Protein AF-A0A821N774-F1 (afdb_monomer_lite)

Structure (mmCIF, N/CA/C/O backbone):
data_AF-A0A821N774-F1
#
_entry.id   AF-A0A821N774-F1
#
loop_
_atom_site.group_PDB
_atom_site.id
_atom_site.type_symbol
_atom_site.label_atom_id
_atom_site.label_alt_id
_atom_site.label_comp_id
_atom_site.label_asym_id
_atom_site.label_entity_id
_atom_site.label_seq_id
_atom_site.pdbx_PDB_ins_code
_atom_site.Cartn_x
_atom_site.Cartn_y
_atom_site.Cartn_z
_atom_site.occupancy
_atom_site.B_iso_or_equiv
_atom_site.auth_seq_id
_atom_site.auth_comp_id
_atom_site.auth_asym_id
_atom_site.auth_atom_id
_atom_site.pdbx_PDB_model_num
ATOM 1 N N . TYR A 1 1 ? 22.024 35.920 -40.862 1.00 38.50 1 TYR A N 1
ATOM 2 C CA . TYR A 1 1 ? 21.690 35.194 -39.623 1.00 38.50 1 TYR A CA 1
ATOM 3 C C . TYR A 1 1 ? 20.466 34.328 -39.869 1.00 38.50 1 TYR A C 1
ATOM 5 O O . TYR A 1 1 ? 19.343 34.815 -39.813 1.00 38.50 1 TYR A O 1
ATOM 13 N N . GLN A 1 2 ? 20.692 33.068 -40.244 1.00 39.69 2 GLN A N 1
ATOM 14 C CA . GLN A 1 2 ? 19.649 32.044 -40.322 1.00 39.69 2 GLN A CA 1
ATOM 15 C C . GLN A 1 2 ? 19.185 31.754 -38.892 1.00 39.69 2 GLN A C 1
ATOM 17 O O . GLN A 1 2 ? 19.990 31.360 -38.053 1.00 39.69 2 GLN A O 1
ATOM 22 N N . LYS A 1 3 ? 17.903 31.989 -38.596 1.00 47.19 3 LYS A N 1
ATOM 23 C CA . LYS A 1 3 ? 17.274 31.426 -37.401 1.00 47.19 3 LYS A CA 1
ATOM 24 C C . LYS A 1 3 ? 17.146 29.926 -37.649 1.00 47.19 3 LYS A C 1
ATOM 26 O O . LYS A 1 3 ? 16.219 29.502 -38.333 1.00 47.19 3 LYS A O 1
ATOM 31 N N . GLU A 1 4 ? 18.082 29.141 -37.128 1.00 45.66 4 GLU A N 1
ATOM 32 C CA . GLU A 1 4 ? 17.834 27.723 -36.889 1.00 45.66 4 GLU A CA 1
ATOM 33 C C . GLU A 1 4 ? 16.628 27.642 -35.955 1.00 45.66 4 GLU A C 1
ATOM 35 O O . GLU A 1 4 ? 16.701 27.966 -34.769 1.00 45.66 4 GLU A O 1
ATOM 40 N N . SER A 1 5 ? 15.469 27.290 -36.512 1.00 44.66 5 SER A N 1
ATOM 41 C CA . SER A 1 5 ? 14.347 26.880 -35.688 1.00 44.66 5 SER A CA 1
ATOM 42 C C . SER A 1 5 ? 14.805 25.618 -34.968 1.00 44.66 5 SER A C 1
ATOM 44 O O . SER A 1 5 ? 14.941 24.567 -35.600 1.00 44.66 5 SER A O 1
ATOM 46 N N . LEU A 1 6 ? 15.060 25.723 -33.667 1.00 47.59 6 LEU A N 1
ATOM 47 C CA . LEU A 1 6 ? 15.111 24.573 -32.779 1.00 47.59 6 LEU A CA 1
ATOM 48 C C . LEU A 1 6 ? 13.762 23.863 -32.923 1.00 47.59 6 LEU A C 1
ATOM 50 O O . LEU A 1 6 ? 12.773 24.237 -32.293 1.00 47.59 6 LEU A O 1
ATOM 54 N N . LYS A 1 7 ? 13.703 22.883 -33.831 1.00 48.75 7 LYS A N 1
ATOM 55 C CA . LYS A 1 7 ? 12.637 21.894 -33.875 1.00 48.75 7 LYS A CA 1
ATOM 56 C C . LYS A 1 7 ? 12.756 21.156 -32.557 1.00 48.75 7 LYS A C 1
ATOM 58 O O . LYS A 1 7 ? 13.560 20.240 -32.438 1.00 48.75 7 LYS A O 1
ATOM 63 N N . ASN A 1 8 ? 12.006 21.611 -31.562 1.00 53.22 8 ASN A N 1
ATOM 64 C CA . ASN A 1 8 ? 11.731 20.813 -30.386 1.00 53.22 8 ASN A CA 1
ATOM 65 C C . ASN A 1 8 ? 11.074 19.545 -30.945 1.00 53.22 8 ASN A C 1
ATOM 67 O O . ASN A 1 8 ? 9.988 19.666 -31.522 1.00 53.22 8 ASN A O 1
ATOM 71 N N . PRO A 1 9 ? 11.734 18.373 -30.923 1.00 59.34 9 PRO A N 1
ATOM 72 C CA . PRO A 1 9 ? 11.065 17.168 -31.359 1.00 59.34 9 PRO A CA 1
ATOM 73 C C . PRO A 1 9 ? 9.898 17.023 -30.396 1.00 59.34 9 PRO A C 1
ATOM 75 O O . PRO A 1 9 ? 10.118 16.954 -29.187 1.00 59.34 9 PRO A O 1
ATOM 78 N N . GLN A 1 10 ? 8.668 17.081 -30.912 1.00 61.62 10 GLN A N 1
ATOM 79 C CA . GLN A 1 10 ? 7.490 16.744 -30.127 1.00 61.62 10 GLN A CA 1
ATOM 80 C C . GLN A 1 10 ? 7.788 15.374 -29.520 1.00 61.62 10 GLN A C 1
ATOM 82 O O . GLN A 1 10 ? 7.878 14.381 -30.241 1.00 61.62 10 GLN A O 1
ATOM 87 N N . LEU A 1 11 ? 8.080 15.347 -28.222 1.00 65.31 11 LEU A N 1
ATOM 88 C CA . LEU A 1 11 ? 8.479 14.128 -27.551 1.00 65.31 11 LEU A CA 1
ATOM 89 C C . LEU A 1 11 ? 7.233 13.250 -27.528 1.00 65.31 11 LEU A C 1
ATOM 91 O O . LEU A 1 11 ? 6.266 13.569 -26.835 1.00 65.31 11 LEU A O 1
ATOM 95 N N . ASN A 1 12 ? 7.217 12.203 -28.348 1.00 80.81 12 ASN A N 1
ATOM 96 C CA . ASN A 1 12 ? 6.104 11.275 -28.352 1.00 80.81 12 ASN A CA 1
ATOM 97 C C . ASN A 1 12 ? 6.104 10.529 -27.010 1.00 80.81 12 ASN A C 1
ATOM 99 O O . ASN A 1 12 ? 7.115 9.947 -26.608 1.00 80.81 12 ASN A O 1
ATOM 103 N N . ILE A 1 13 ? 4.977 10.584 -26.300 1.00 78.50 13 ILE A N 1
ATOM 104 C CA . ILE A 1 13 ? 4.802 9.933 -24.999 1.00 78.50 13 ILE A CA 1
ATOM 105 C C . ILE A 1 13 ? 5.032 8.422 -25.131 1.00 78.50 13 ILE A C 1
ATOM 107 O O . ILE A 1 13 ? 5.666 7.830 -24.258 1.00 78.50 13 ILE A O 1
ATOM 111 N N . ASP A 1 14 ? 4.616 7.819 -26.246 1.00 79.19 14 ASP A N 1
ATOM 112 C CA . ASP A 1 14 ? 4.773 6.384 -26.497 1.00 79.19 14 ASP A CA 1
ATOM 113 C C . ASP A 1 14 ? 6.253 5.974 -26.601 1.00 79.19 14 ASP A C 1
ATOM 115 O O . ASP A 1 14 ? 6.670 4.947 -26.053 1.00 79.19 14 ASP A O 1
ATOM 119 N N . ASP A 1 15 ? 7.078 6.821 -27.224 1.00 80.69 15 ASP A N 1
ATOM 120 C CA . ASP A 1 15 ? 8.525 6.606 -27.327 1.00 80.69 15 ASP A CA 1
ATOM 121 C C . ASP A 1 15 ? 9.203 6.735 -25.957 1.00 80.69 15 ASP A C 1
ATOM 123 O O . ASP A 1 15 ? 10.153 6.009 -25.648 1.00 80.69 15 ASP A O 1
ATOM 127 N N . LEU A 1 16 ? 8.718 7.652 -25.112 1.00 84.81 16 LEU A N 1
ATOM 128 C CA . LEU A 1 16 ? 9.237 7.838 -23.759 1.00 84.81 16 LEU A CA 1
ATOM 129 C C . LEU A 1 16 ? 8.874 6.653 -22.851 1.00 84.81 16 LEU A C 1
ATOM 131 O O . LEU A 1 16 ? 9.729 6.171 -22.108 1.00 84.81 16 LEU A O 1
ATOM 135 N N . ILE A 1 17 ? 7.637 6.157 -22.937 1.00 84.75 17 ILE A N 1
ATOM 136 C CA . ILE A 1 17 ? 7.182 4.977 -22.190 1.00 84.75 17 ILE A CA 1
ATOM 137 C C . ILE A 1 17 ? 7.998 3.749 -22.598 1.00 84.75 17 ILE A C 1
ATOM 139 O O . ILE A 1 17 ? 8.489 3.029 -21.729 1.00 84.75 17 ILE A O 1
ATOM 143 N N . SER A 1 18 ? 8.200 3.541 -23.900 1.00 82.62 18 SER A N 1
ATOM 144 C CA . SER A 1 18 ? 8.986 2.411 -24.410 1.00 82.62 18 SER A CA 1
ATOM 145 C C . SER A 1 18 ? 10.427 2.454 -23.892 1.00 82.62 18 SER A C 1
ATOM 147 O O . SER A 1 18 ? 10.917 1.472 -23.335 1.00 82.62 18 SER A O 1
ATOM 149 N N . LYS A 1 19 ? 11.072 3.629 -23.942 1.00 85.38 19 LYS A N 1
ATOM 150 C CA . LYS A 1 19 ? 12.416 3.827 -23.375 1.00 85.38 19 LYS A CA 1
ATOM 151 C C . LYS A 1 19 ? 12.466 3.587 -21.868 1.00 85.38 19 LYS A C 1
ATOM 153 O O . LYS A 1 19 ? 13.427 3.001 -21.378 1.00 85.38 19 LYS A O 1
ATOM 158 N N . LEU A 1 20 ? 11.452 4.021 -21.121 1.00 84.19 20 LEU A N 1
ATOM 159 C CA . LEU A 1 20 ? 11.382 3.791 -19.678 1.00 84.19 20 LEU A CA 1
ATOM 160 C C . LEU A 1 20 ? 11.282 2.295 -19.348 1.00 84.19 20 LEU A C 1
ATOM 162 O O . LEU A 1 20 ? 11.950 1.814 -18.432 1.00 84.19 20 LEU A O 1
ATOM 166 N N . VAL A 1 21 ? 10.477 1.552 -20.109 1.00 81.69 21 VAL A N 1
ATOM 167 C CA . VAL A 1 21 ? 10.359 0.096 -19.967 1.00 81.69 21 VAL A CA 1
ATOM 168 C C . VAL A 1 21 ? 11.701 -0.583 -20.240 1.00 81.69 21 VAL A C 1
ATOM 170 O O . VAL A 1 21 ? 12.107 -1.443 -19.459 1.00 81.69 21 VAL A O 1
ATOM 173 N N . ASP A 1 22 ? 12.421 -0.171 -21.282 1.00 84.38 22 ASP A N 1
ATOM 174 C CA . ASP A 1 22 ? 13.741 -0.723 -21.601 1.00 84.38 22 ASP A CA 1
ATOM 175 C C . ASP A 1 22 ? 14.781 -0.421 -20.515 1.00 84.38 22 ASP A C 1
ATOM 177 O O . ASP A 1 22 ? 15.572 -1.295 -20.155 1.00 84.38 22 ASP A O 1
ATOM 181 N N . ILE A 1 23 ? 14.740 0.775 -19.919 1.00 84.25 23 ILE A N 1
ATOM 182 C CA . ILE A 1 23 ? 15.581 1.117 -18.765 1.00 84.25 23 ILE A CA 1
ATOM 183 C C . ILE A 1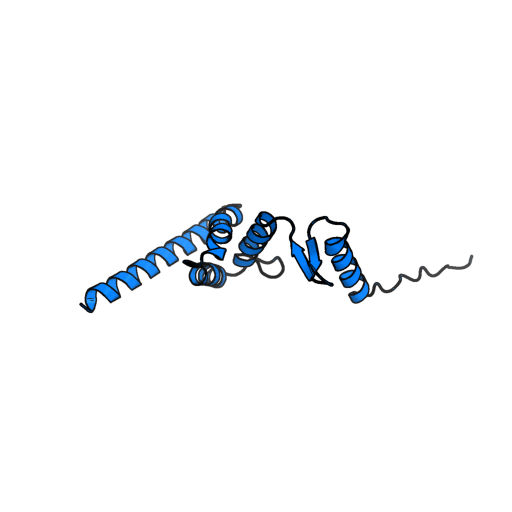 23 ? 15.311 0.147 -17.609 1.00 84.25 23 ILE A C 1
ATOM 185 O O . ILE A 1 23 ? 16.251 -0.416 -17.045 1.00 84.25 23 ILE A O 1
ATOM 189 N N . PHE A 1 24 ? 14.043 -0.101 -17.270 1.00 80.88 24 PHE A N 1
ATOM 190 C CA . PHE A 1 24 ? 13.696 -1.030 -16.191 1.00 80.88 24 PHE A CA 1
ATOM 191 C C . PHE A 1 24 ? 14.072 -2.483 -16.490 1.00 80.88 24 PHE A C 1
ATOM 193 O O . PHE A 1 24 ? 14.479 -3.197 -15.570 1.00 80.88 24 PHE A O 1
ATOM 200 N N . LYS A 1 25 ? 13.954 -2.909 -17.752 1.00 78.00 25 LYS A N 1
ATOM 201 C CA . LYS A 1 25 ? 14.277 -4.269 -18.199 1.00 78.00 25 LYS A CA 1
ATOM 202 C C . LYS A 1 25 ? 15.776 -4.546 -18.248 1.00 78.00 25 LYS A C 1
ATOM 204 O O . LYS A 1 25 ? 16.194 -5.611 -17.814 1.00 78.00 25 LYS A O 1
ATOM 209 N N . TYR A 1 26 ? 16.568 -3.613 -18.776 1.00 78.44 26 TYR A N 1
ATOM 210 C CA . TYR A 1 26 ? 17.942 -3.909 -19.200 1.00 78.44 26 TYR A CA 1
ATOM 211 C C . TYR A 1 26 ? 19.023 -3.100 -18.479 1.00 78.44 26 TYR A C 1
ATOM 213 O O . TYR A 1 26 ? 20.186 -3.489 -18.522 1.00 78.44 26 TYR A O 1
ATOM 221 N N . GLN A 1 27 ? 18.681 -1.981 -17.831 1.00 74.94 27 GLN A N 1
ATOM 222 C CA . GLN A 1 27 ? 19.686 -1.043 -17.306 1.00 74.94 27 GLN A CA 1
ATOM 223 C C . GLN A 1 27 ? 19.610 -0.855 -15.792 1.00 74.94 27 GLN A C 1
ATOM 225 O O . GLN A 1 27 ? 20.637 -0.750 -15.129 1.00 74.94 27 GLN A O 1
ATOM 230 N N . ALA A 1 28 ? 18.404 -0.833 -15.223 1.00 75.75 28 ALA A N 1
ATOM 231 C CA . ALA A 1 28 ? 18.205 -0.524 -13.810 1.00 75.75 28 ALA A CA 1
ATOM 232 C C . ALA A 1 28 ? 18.531 -1.695 -12.864 1.00 75.75 28 ALA A C 1
ATOM 234 O O . ALA A 1 28 ? 18.525 -1.506 -11.650 1.00 75.75 28 ALA A O 1
ATOM 235 N N . GLY A 1 29 ? 18.738 -2.912 -13.387 1.00 71.81 29 GLY A N 1
ATOM 236 C CA . GLY A 1 29 ? 18.893 -4.120 -12.563 1.00 71.81 29 GLY A CA 1
ATOM 237 C C . GLY A 1 29 ? 17.665 -4.421 -11.691 1.00 71.81 29 GLY A C 1
ATOM 238 O O . GLY A 1 29 ? 17.768 -5.115 -10.684 1.00 71.81 29 GLY A O 1
ATOM 239 N N . LEU A 1 30 ? 16.500 -3.863 -12.042 1.00 74.81 30 LEU A N 1
ATOM 240 C CA . LEU A 1 30 ? 15.258 -4.036 -11.288 1.00 74.81 30 LEU A CA 1
ATOM 241 C C . LEU A 1 30 ? 14.487 -5.270 -11.738 1.00 74.81 30 LEU A C 1
ATOM 243 O O . LEU A 1 30 ? 13.832 -5.905 -10.911 1.00 74.81 30 LEU A O 1
ATOM 247 N N . LEU A 1 31 ? 14.590 -5.623 -13.018 1.00 78.25 31 LEU A N 1
ATOM 248 C CA . LEU A 1 31 ? 13.947 -6.777 -13.626 1.00 78.25 31 LEU A CA 1
ATOM 249 C C . LEU A 1 31 ? 15.001 -7.741 -14.181 1.00 78.25 31 LEU A C 1
ATOM 251 O O . LEU A 1 31 ? 16.030 -7.309 -14.687 1.00 78.25 31 LEU A O 1
ATOM 255 N N . ASN A 1 32 ? 14.726 -9.040 -14.102 1.00 77.50 32 ASN A N 1
ATOM 256 C CA . ASN A 1 32 ? 15.475 -10.078 -14.799 1.00 77.50 32 ASN A CA 1
ATOM 257 C C . ASN A 1 32 ? 14.558 -10.782 -15.803 1.00 77.50 32 ASN A C 1
ATOM 259 O O . ASN A 1 32 ? 13.367 -10.978 -15.526 1.00 77.50 32 ASN A O 1
ATOM 263 N N . GLU A 1 33 ? 15.114 -11.169 -16.948 1.00 81.50 33 GLU A N 1
ATOM 264 C CA . GLU A 1 33 ? 14.394 -11.944 -17.955 1.00 81.50 33 GLU A CA 1
ATOM 265 C C . GLU A 1 33 ? 14.223 -13.395 -17.472 1.00 81.50 33 GLU A C 1
ATOM 267 O O . GLU A 1 33 ? 15.147 -14.020 -16.952 1.00 81.50 33 GLU A O 1
ATOM 272 N N . PHE A 1 34 ? 13.008 -13.924 -17.596 1.00 78.38 34 PHE A N 1
ATOM 273 C CA . PHE A 1 34 ? 12.604 -15.238 -17.101 1.00 78.38 34 PHE A CA 1
ATOM 274 C C . PHE A 1 34 ? 11.855 -15.998 -18.205 1.00 78.38 34 PHE A C 1
ATOM 276 O O . PHE A 1 34 ? 10.653 -16.252 -18.118 1.00 78.38 34 PHE A O 1
ATOM 283 N N . GLY A 1 35 ? 12.581 -16.332 -19.273 1.00 81.06 35 GLY A N 1
ATOM 284 C CA . GLY A 1 35 ? 12.020 -16.858 -20.520 1.00 81.06 35 GLY A CA 1
ATOM 285 C C . GLY A 1 35 ? 11.742 -15.751 -21.537 1.00 81.06 35 GLY A C 1
ATOM 286 O O . GLY A 1 35 ? 12.026 -14.586 -21.287 1.00 81.06 35 GLY A O 1
ATOM 287 N N . HIS A 1 36 ? 11.190 -16.111 -22.695 1.00 79.31 36 HIS A N 1
ATOM 288 C CA . HIS A 1 36 ? 11.099 -15.193 -23.832 1.00 79.31 36 HIS A CA 1
ATOM 289 C C . HIS A 1 36 ? 10.161 -14.009 -23.541 1.00 79.31 36 HIS A C 1
ATOM 291 O O . HIS A 1 36 ? 8.951 -14.197 -23.399 1.00 79.31 36 HIS A O 1
ATOM 297 N N . ASN A 1 37 ? 10.720 -12.795 -23.455 1.00 77.88 37 ASN A N 1
ATOM 298 C CA . ASN A 1 37 ? 9.981 -11.543 -23.238 1.00 77.88 37 ASN A CA 1
ATOM 299 C C . ASN A 1 37 ? 9.144 -11.508 -21.936 1.00 77.88 37 ASN A C 1
ATOM 301 O O . ASN A 1 37 ? 8.153 -10.780 -21.840 1.00 77.88 37 ASN A O 1
ATOM 305 N N . SER A 1 38 ? 9.534 -12.282 -20.917 1.00 77.81 38 SER A N 1
ATOM 306 C CA . SER A 1 38 ? 8.918 -12.249 -19.585 1.00 77.81 38 SER A CA 1
ATOM 307 C C . SER A 1 38 ? 9.913 -11.703 -18.572 1.00 77.81 38 SER A C 1
ATOM 309 O O . SER A 1 38 ? 11.030 -12.197 -18.477 1.00 77.81 38 SER A O 1
ATOM 311 N N . PHE A 1 39 ? 9.515 -10.695 -17.798 1.00 78.44 39 PHE A N 1
ATOM 312 C CA . PHE A 1 39 ? 10.397 -9.998 -16.863 1.00 78.44 39 PHE A CA 1
ATOM 313 C C . PHE A 1 39 ? 9.828 -10.065 -15.447 1.00 78.44 39 PHE A C 1
ATOM 315 O O . PHE A 1 39 ? 8.630 -9.870 -15.239 1.00 78.44 39 PHE A O 1
ATOM 322 N N . ARG A 1 40 ? 10.683 -10.337 -14.459 1.00 78.06 40 ARG A N 1
ATOM 323 C CA . ARG A 1 40 ? 10.312 -10.406 -13.035 1.00 78.06 40 ARG A CA 1
ATOM 324 C C . ARG A 1 40 ? 11.256 -9.549 -12.216 1.00 78.06 40 ARG A C 1
ATOM 326 O O . ARG A 1 40 ? 12.433 -9.474 -12.548 1.00 78.06 40 ARG A O 1
ATOM 333 N N . PHE A 1 41 ? 10.781 -8.942 -11.128 1.00 77.62 41 PHE A N 1
ATOM 334 C CA . PHE A 1 41 ? 11.701 -8.199 -10.269 1.00 77.62 41 PHE A CA 1
ATOM 335 C C . PHE A 1 41 ? 12.727 -9.127 -9.634 1.00 77.62 41 PHE A C 1
ATOM 337 O O . PHE A 1 41 ? 12.360 -10.175 -9.097 1.00 77.62 41 PHE A O 1
ATOM 344 N N . ILE A 1 42 ? 13.984 -8.691 -9.649 1.00 73.81 42 ILE A N 1
ATOM 345 C CA . ILE A 1 42 ? 15.123 -9.464 -9.140 1.00 73.81 42 ILE A CA 1
ATOM 346 C C . ILE A 1 42 ? 14.988 -9.695 -7.633 1.00 73.81 42 ILE A C 1
ATOM 348 O O . ILE A 1 42 ? 15.233 -10.791 -7.131 1.00 73.81 42 ILE A O 1
ATOM 352 N N . HIS A 1 43 ? 14.542 -8.669 -6.906 1.00 79.44 43 HIS A N 1
ATOM 353 C CA . HIS A 1 43 ? 14.457 -8.700 -5.453 1.00 79.44 43 HIS A CA 1
ATOM 354 C C . HIS A 1 43 ? 13.009 -8.803 -4.982 1.00 79.44 43 HIS A C 1
ATOM 356 O O . HIS A 1 43 ? 12.223 -7.864 -5.115 1.00 79.44 43 HIS A O 1
ATOM 362 N N . 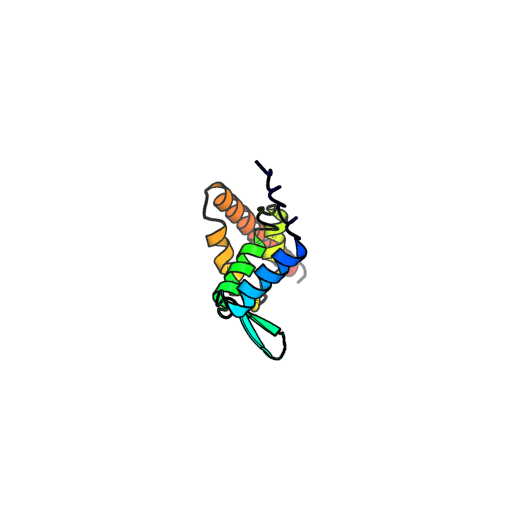ARG A 1 44 ? 12.675 -9.937 -4.357 1.00 79.50 44 ARG A N 1
ATOM 363 C CA . ARG A 1 44 ? 11.368 -10.178 -3.728 1.00 79.50 44 ARG A CA 1
ATOM 364 C C . ARG A 1 44 ? 10.980 -9.064 -2.749 1.00 79.50 44 ARG A C 1
ATOM 366 O O . ARG A 1 44 ? 9.851 -8.594 -2.789 1.00 79.50 44 ARG A O 1
ATOM 373 N N . THR A 1 45 ? 11.934 -8.563 -1.968 1.00 83.38 45 THR A N 1
ATOM 374 C CA . THR A 1 45 ? 11.720 -7.452 -1.026 1.00 83.38 45 THR A CA 1
ATOM 375 C C . THR A 1 45 ? 11.243 -6.174 -1.717 1.00 83.38 45 THR A C 1
ATOM 377 O O . THR A 1 45 ? 10.428 -5.440 -1.166 1.00 83.38 45 THR A O 1
ATOM 380 N N . PHE A 1 46 ? 11.699 -5.910 -2.946 1.00 84.31 46 PHE A N 1
ATOM 381 C CA . PHE A 1 46 ? 11.236 -4.755 -3.714 1.00 84.31 46 PHE A CA 1
ATOM 382 C C . PHE A 1 46 ? 9.784 -4.936 -4.174 1.00 84.31 46 PHE A C 1
ATOM 384 O O . PHE A 1 46 ? 8.989 -4.003 -4.076 1.00 84.31 46 PHE A O 1
ATOM 391 N N . GLN A 1 47 ? 9.407 -6.149 -4.594 1.00 86.88 47 GLN A N 1
ATOM 392 C CA . GLN A 1 47 ? 8.012 -6.479 -4.914 1.00 86.88 47 GLN A CA 1
ATOM 393 C C . GLN A 1 47 ? 7.108 -6.322 -3.688 1.00 86.88 47 GLN A C 1
ATOM 395 O O . GLN A 1 47 ? 6.044 -5.719 -3.781 1.00 86.88 47 GLN A O 1
ATOM 400 N N . GLU A 1 48 ? 7.547 -6.826 -2.533 1.00 91.06 48 GLU A N 1
ATOM 401 C CA . GLU A 1 48 ? 6.809 -6.746 -1.270 1.00 91.06 48 GLU A CA 1
ATOM 402 C C . GLU A 1 48 ? 6.637 -5.291 -0.812 1.00 91.06 48 GLU A C 1
ATOM 404 O O . GLU A 1 48 ? 5.542 -4.899 -0.406 1.00 91.06 48 GLU A O 1
ATOM 409 N N . TYR A 1 49 ? 7.672 -4.462 -0.973 1.00 90.69 49 TYR A N 1
ATOM 410 C CA . TYR A 1 49 ? 7.599 -3.025 -0.720 1.00 90.69 49 TYR A CA 1
ATOM 411 C C . TYR A 1 49 ? 6.603 -2.315 -1.646 1.00 90.69 49 TYR A C 1
ATOM 413 O O . TYR A 1 49 ? 5.773 -1.532 -1.179 1.00 90.69 49 TYR A O 1
ATOM 421 N N . LEU A 1 50 ? 6.652 -2.586 -2.955 1.00 90.88 50 LEU A N 1
ATOM 422 C CA . LEU A 1 50 ? 5.704 -2.007 -3.911 1.00 90.88 50 LEU A CA 1
ATOM 423 C C . LEU A 1 50 ? 4.271 -2.467 -3.629 1.00 90.88 50 LEU A C 1
ATOM 425 O O . LEU A 1 50 ? 3.348 -1.656 -3.693 1.00 90.88 50 LEU A O 1
ATOM 429 N N . ALA A 1 51 ? 4.084 -3.735 -3.262 1.00 93.44 51 ALA A N 1
ATOM 430 C CA . ALA A 1 51 ? 2.792 -4.275 -2.863 1.00 93.44 51 ALA A CA 1
ATOM 431 C C . ALA A 1 51 ? 2.253 -3.569 -1.609 1.00 93.44 51 ALA A C 1
ATOM 433 O O . ALA A 1 51 ? 1.089 -3.173 -1.594 1.00 93.44 51 ALA A O 1
ATOM 434 N N . ALA A 1 52 ? 3.101 -3.331 -0.602 1.00 94.44 52 ALA A N 1
ATOM 435 C CA . ALA A 1 52 ? 2.737 -2.574 0.595 1.00 94.44 52 ALA A CA 1
ATOM 436 C C . ALA A 1 52 ? 2.377 -1.116 0.263 1.00 94.44 52 ALA A C 1
ATOM 438 O O . ALA A 1 52 ? 1.347 -0.608 0.702 1.00 94.44 52 ALA A O 1
ATOM 439 N N . LYS A 1 53 ? 3.155 -0.442 -0.597 1.00 93.44 53 LYS A N 1
ATOM 440 C CA . LYS A 1 53 ? 2.793 0.899 -1.087 1.00 93.44 53 LYS A CA 1
ATOM 441 C C . LYS A 1 53 ? 1.465 0.902 -1.832 1.00 93.44 53 LYS A C 1
ATOM 443 O O . LYS A 1 53 ? 0.690 1.834 -1.659 1.00 93.44 53 LYS A O 1
ATOM 448 N N . ASN A 1 54 ? 1.183 -0.130 -2.622 1.00 94.38 54 ASN A N 1
ATOM 449 C CA . ASN A 1 54 ? -0.078 -0.263 -3.342 1.00 94.38 54 ASN A CA 1
ATOM 450 C C . ASN A 1 54 ? -1.266 -0.607 -2.431 1.00 94.38 54 ASN A C 1
ATOM 452 O O . ASN A 1 54 ? -2.389 -0.635 -2.916 1.00 94.38 54 ASN A O 1
ATOM 456 N N . ILE A 1 55 ? -1.087 -0.819 -1.127 1.00 94.69 55 ILE A N 1
ATOM 457 C CA . ILE A 1 55 ? -2.205 -0.827 -0.167 1.00 94.69 55 ILE A CA 1
ATOM 458 C C . ILE A 1 55 ? -2.634 0.614 0.148 1.00 94.69 55 ILE A C 1
ATOM 460 O O . ILE A 1 55 ? -3.828 0.914 0.178 1.00 94.69 55 ILE A O 1
ATOM 464 N N . ILE A 1 56 ? -1.661 1.520 0.267 1.00 93.62 56 ILE A N 1
ATOM 465 C CA . ILE A 1 56 ? -1.840 2.891 0.766 1.00 93.62 56 ILE A CA 1
ATOM 466 C C . ILE A 1 56 ? -2.077 3.897 -0.363 1.00 93.62 56 ILE A C 1
ATOM 468 O O . ILE A 1 56 ? -2.929 4.767 -0.239 1.00 93.62 56 ILE A O 1
ATOM 472 N N . TYR A 1 57 ? -1.363 3.766 -1.482 1.00 93.12 57 TYR A N 1
ATOM 473 C CA . TYR A 1 57 ? -1.319 4.773 -2.543 1.00 93.12 57 TYR A CA 1
ATOM 474 C C . TYR A 1 57 ? -1.881 4.269 -3.873 1.00 93.12 57 TYR A C 1
ATOM 476 O O . TYR A 1 57 ? -1.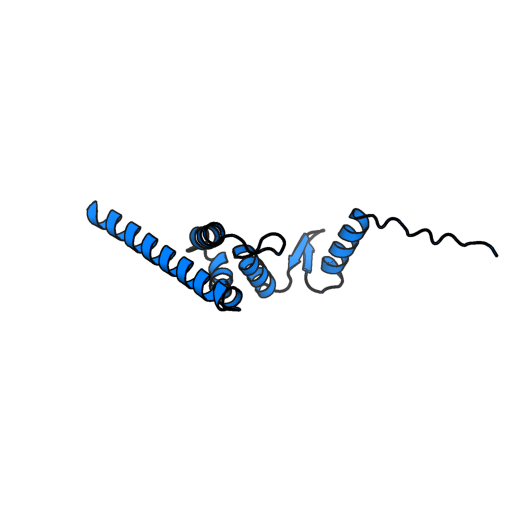636 3.130 -4.274 1.00 93.12 57 TYR A O 1
ATOM 484 N N . SER A 1 58 ? -2.550 5.156 -4.610 1.00 91.69 58 SER A N 1
ATOM 485 C CA . SER A 1 58 ? -2.934 4.981 -6.014 1.00 91.69 58 SER A CA 1
ATOM 486 C C . SER A 1 58 ? -2.425 6.163 -6.830 1.00 91.69 58 SER A C 1
ATOM 488 O O . SER A 1 58 ? -2.652 7.307 -6.457 1.00 91.69 58 SER A O 1
ATOM 490 N N . PHE A 1 59 ? -1.699 5.896 -7.920 1.00 86.38 59 PHE A N 1
ATOM 491 C CA . PHE A 1 59 ? -1.119 6.940 -8.782 1.00 86.38 59 PHE A CA 1
ATOM 492 C C . PHE A 1 59 ? -0.316 8.015 -8.020 1.00 86.38 59 PHE A C 1
ATOM 494 O O . PHE A 1 59 ? -0.298 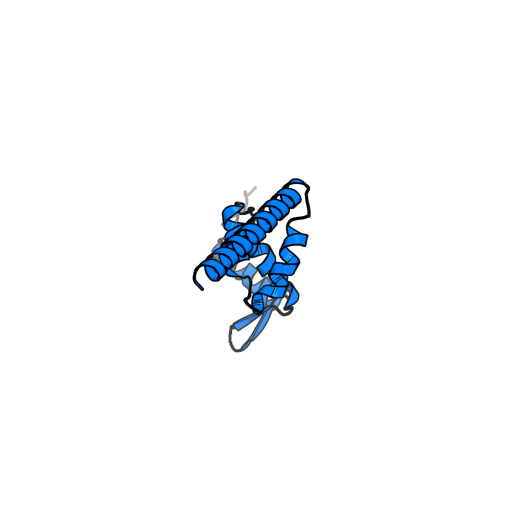9.181 -8.396 1.00 86.38 59 PHE A O 1
ATOM 501 N N . GLY A 1 60 ? 0.356 7.620 -6.933 1.00 84.88 60 GLY A N 1
ATOM 502 C CA . GLY A 1 60 ? 1.151 8.525 -6.095 1.00 84.88 60 GLY A CA 1
ATOM 503 C C . GLY A 1 60 ? 0.350 9.337 -5.072 1.00 84.88 60 GLY A C 1
ATOM 504 O O . GLY A 1 60 ? 0.962 10.039 -4.275 1.00 84.88 60 GLY A O 1
ATOM 505 N N . LEU A 1 61 ? -0.977 9.205 -5.051 1.00 88.25 61 LEU A N 1
ATOM 506 C CA . LEU A 1 61 ? -1.860 9.841 -4.078 1.00 88.25 61 LEU A CA 1
ATOM 507 C C . LEU A 1 61 ? -2.290 8.844 -3.008 1.00 88.25 61 LEU A C 1
ATOM 509 O O . LEU A 1 61 ? -2.486 7.659 -3.289 1.00 88.25 61 LEU A O 1
ATOM 513 N N . GLU A 1 62 ? -2.413 9.319 -1.774 1.00 90.56 62 GLU A N 1
ATOM 514 C CA . GLU A 1 62 ? -2.924 8.517 -0.667 1.00 90.56 62 GLU A CA 1
ATOM 515 C C . GLU A 1 62 ? -4.393 8.166 -0.909 1.00 90.56 62 GLU A C 1
ATOM 517 O O . GLU A 1 62 ? -5.187 8.991 -1.365 1.00 90.56 62 GLU A O 1
ATOM 522 N N . ARG A 1 63 ? -4.750 6.908 -0.656 1.00 91.75 63 ARG A N 1
ATOM 523 C CA . ARG A 1 63 ? -6.138 6.460 -0.724 1.00 91.75 63 ARG A CA 1
ATOM 524 C C . ARG A 1 63 ? -6.883 6.865 0.542 1.00 91.75 63 ARG A C 1
ATOM 526 O O . ARG A 1 63 ? -6.290 7.036 1.596 1.00 91.75 63 ARG A O 1
ATOM 533 N N . SER A 1 64 ? -8.207 6.937 0.460 1.00 93.31 64 SER A N 1
ATOM 534 C CA . SER A 1 64 ? -9.022 7.160 1.653 1.00 93.31 64 SER A CA 1
ATOM 535 C C . SER A 1 64 ? -8.897 6.006 2.652 1.00 93.31 64 SER A C 1
ATOM 537 O O . SER A 1 64 ? -8.695 4.850 2.264 1.00 93.31 64 SER A O 1
ATOM 539 N N . GLU A 1 65 ? -9.109 6.313 3.932 1.00 92.88 65 GLU A N 1
ATOM 540 C CA . GLU A 1 65 ? -9.103 5.344 5.033 1.00 92.88 65 GLU A CA 1
ATOM 541 C C . GLU A 1 65 ? -9.922 4.086 4.723 1.00 92.88 65 GLU A C 1
ATOM 543 O O . GLU A 1 65 ? -9.437 2.973 4.902 1.00 92.88 65 GLU A O 1
ATOM 548 N N . ASN A 1 66 ? -11.137 4.250 4.187 1.00 94.56 66 ASN A N 1
ATOM 549 C CA . ASN A 1 66 ? -12.016 3.129 3.846 1.00 94.56 66 ASN A CA 1
ATOM 550 C C . ASN A 1 66 ? -11.388 2.176 2.823 1.00 94.56 66 ASN A C 1
ATOM 552 O O . ASN A 1 66 ? -11.501 0.959 2.964 1.00 94.56 66 ASN A O 1
ATOM 556 N N . ILE A 1 67 ? -10.712 2.714 1.806 1.00 95.62 67 ILE A N 1
ATOM 557 C CA . ILE A 1 67 ? -10.078 1.880 0.782 1.00 95.62 67 ILE A CA 1
ATOM 558 C C . ILE A 1 67 ? -8.838 1.191 1.354 1.00 95.62 67 ILE A C 1
ATOM 560 O O . ILE A 1 67 ? -8.598 0.025 1.050 1.00 95.62 67 ILE A O 1
ATOM 564 N N . ILE A 1 68 ? -8.058 1.880 2.191 1.00 94.69 68 ILE A N 1
ATOM 565 C CA . ILE A 1 68 ? -6.894 1.279 2.857 1.00 94.69 68 ILE A CA 1
ATOM 566 C C . ILE A 1 68 ? -7.350 0.143 3.781 1.00 94.69 68 ILE A C 1
ATOM 568 O O . ILE A 1 68 ? -6.795 -0.953 3.714 1.00 94.69 68 ILE A O 1
ATOM 572 N N . TYR A 1 69 ? -8.396 0.372 4.577 1.00 95.44 69 TYR A N 1
ATOM 573 C CA . TYR A 1 69 ? -9.008 -0.638 5.434 1.00 95.44 69 TYR A CA 1
ATOM 574 C C . TYR A 1 69 ? -9.462 -1.864 4.628 1.00 95.44 69 TYR A C 1
ATOM 576 O O . TYR A 1 69 ? -9.028 -2.967 4.947 1.00 95.44 69 TYR A O 1
ATOM 584 N N . HIS A 1 70 ? -10.249 -1.699 3.555 1.00 95.69 70 HIS A N 1
ATOM 585 C CA . HIS A 1 70 ? -10.685 -2.834 2.726 1.00 95.69 70 HIS A CA 1
ATOM 586 C C . HIS A 1 70 ? -9.502 -3.556 2.081 1.00 95.69 70 HIS A C 1
ATOM 588 O O . HIS A 1 70 ? -9.426 -4.781 2.107 1.00 95.69 70 HIS A O 1
ATOM 594 N N . ASN A 1 71 ? -8.513 -2.806 1.588 1.00 95.25 71 ASN A N 1
ATOM 595 C CA . ASN A 1 71 ? -7.309 -3.402 1.032 1.00 95.25 71 ASN A CA 1
ATOM 596 C C . ASN A 1 71 ? -6.574 -4.280 2.042 1.00 95.25 71 ASN A C 1
ATOM 598 O O . ASN A 1 71 ? -6.088 -5.332 1.638 1.00 95.25 71 ASN A O 1
ATOM 602 N N . ILE A 1 72 ? -6.457 -3.847 3.300 1.00 95.00 72 ILE A N 1
ATOM 603 C CA . ILE A 1 72 ? -5.832 -4.630 4.370 1.00 95.00 72 ILE A CA 1
ATOM 604 C C . ILE A 1 72 ? -6.708 -5.834 4.709 1.00 95.00 72 ILE A C 1
ATOM 606 O O . ILE A 1 72 ? -6.223 -6.961 4.642 1.00 95.00 72 ILE A O 1
ATOM 610 N N . HIS A 1 73 ? -7.984 -5.594 5.013 1.00 95.06 73 HIS A N 1
ATOM 611 C CA . HIS A 1 73 ? -8.953 -6.603 5.425 1.00 95.06 73 HIS A CA 1
ATOM 612 C C . HIS A 1 73 ? -9.003 -7.787 4.450 1.00 95.06 73 HIS A C 1
ATOM 614 O O . HIS A 1 73 ? -8.783 -8.924 4.857 1.00 95.06 73 HIS A O 1
ATOM 620 N N . ASP A 1 74 ? -9.149 -7.523 3.149 1.00 94.94 74 ASP A N 1
ATOM 621 C CA . ASP A 1 74 ? -9.271 -8.561 2.112 1.00 94.94 74 ASP A CA 1
ATOM 622 C C . ASP A 1 74 ? -8.000 -9.409 1.930 1.00 94.94 74 ASP A C 1
ATOM 624 O O . ASP A 1 74 ? -8.012 -10.443 1.263 1.00 94.94 74 ASP A O 1
ATOM 628 N N . LYS A 1 75 ? -6.869 -8.950 2.473 1.00 95.00 75 LYS A N 1
ATOM 629 C CA . LYS A 1 75 ? -5.555 -9.588 2.330 1.00 95.00 75 LYS A CA 1
ATOM 630 C C . LYS A 1 75 ? -5.120 -10.322 3.594 1.00 95.00 75 LYS A C 1
ATOM 632 O O . LYS A 1 75 ? -4.186 -11.129 3.527 1.00 95.00 75 LYS A O 1
ATOM 637 N N . ILE A 1 76 ? -5.773 -10.068 4.731 1.00 93.31 76 ILE A N 1
ATOM 638 C CA . ILE A 1 76 ? -5.527 -10.796 5.979 1.00 93.31 76 ILE A CA 1
ATOM 639 C C . ILE A 1 76 ? -5.781 -12.292 5.744 1.00 93.31 76 ILE A C 1
ATOM 641 O O . ILE A 1 76 ? -6.663 -12.692 4.991 1.00 93.31 76 ILE A O 1
ATOM 645 N N . GLY A 1 77 ? -4.933 -13.140 6.330 1.00 90.56 77 GLY A N 1
ATOM 646 C CA . GLY A 1 77 ? -5.010 -14.597 6.172 1.00 90.56 77 GLY A CA 1
ATOM 647 C C . GLY A 1 77 ? -4.436 -15.145 4.859 1.00 90.56 77 GLY A C 1
ATOM 648 O O . GLY A 1 77 ? -4.195 -16.346 4.7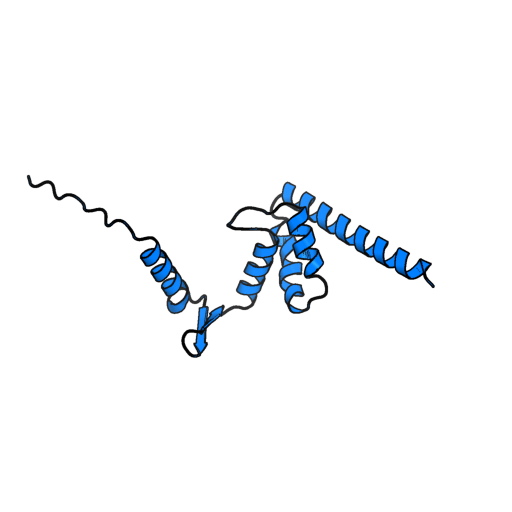65 1.00 90.56 77 GLY A O 1
ATOM 649 N N . THR A 1 78 ? -4.125 -14.301 3.869 1.00 94.69 78 THR A N 1
ATOM 650 C CA . THR A 1 78 ? -3.502 -14.762 2.620 1.00 94.69 78 THR A CA 1
ATOM 651 C C . THR A 1 78 ? -1.970 -14.813 2.758 1.00 94.69 78 THR A C 1
ATOM 653 O O . THR A 1 78 ? -1.345 -13.763 2.939 1.00 94.69 78 THR A O 1
ATOM 656 N N . PRO A 1 79 ? -1.306 -15.983 2.611 1.00 90.75 79 PRO A N 1
ATOM 657 C CA . PRO A 1 79 ? 0.125 -16.136 2.918 1.00 90.75 79 PRO A CA 1
ATOM 658 C C . PRO A 1 79 ? 1.056 -15.169 2.175 1.00 90.75 79 PRO A C 1
ATOM 660 O O . PRO A 1 79 ? 1.997 -14.632 2.760 1.00 90.75 79 PRO A O 1
ATOM 663 N N . ASN A 1 80 ? 0.768 -14.895 0.900 1.00 90.31 80 ASN A N 1
ATOM 664 C CA . ASN A 1 80 ? 1.582 -14.009 0.061 1.00 90.31 80 ASN A CA 1
ATOM 665 C C . ASN A 1 80 ? 1.531 -12.538 0.502 1.00 90.31 80 ASN A C 1
ATOM 667 O O . ASN A 1 80 ? 2.414 -11.762 0.144 1.00 90.31 80 ASN A O 1
ATOM 671 N N . TRP A 1 81 ? 0.528 -12.155 1.294 1.00 95.00 81 TRP A N 1
ATOM 672 C CA . TRP A 1 81 ? 0.341 -10.786 1.768 1.00 95.00 81 TRP A CA 1
ATOM 673 C C . TRP A 1 81 ? 0.918 -10.531 3.155 1.00 95.00 81 TRP A C 1
ATOM 675 O O . TRP A 1 81 ? 0.996 -9.374 3.561 1.00 95.00 81 TRP A O 1
ATOM 685 N N . ARG A 1 82 ? 1.401 -11.565 3.856 1.00 94.19 82 ARG A N 1
ATOM 686 C CA . ARG A 1 82 ? 1.958 -11.426 5.209 1.00 94.19 82 ARG A CA 1
ATOM 687 C C . ARG A 1 82 ? 3.041 -10.346 5.285 1.00 94.19 82 ARG A C 1
ATOM 689 O O . ARG A 1 82 ? 2.940 -9.448 6.111 1.00 94.19 82 ARG A O 1
ATOM 696 N N . VAL A 1 83 ? 4.055 -10.416 4.418 1.00 94.00 83 VAL A N 1
ATOM 697 C CA . VAL A 1 83 ? 5.171 -9.453 4.433 1.00 94.00 83 VAL A CA 1
ATOM 698 C C . VAL A 1 83 ? 4.711 -8.044 4.027 1.00 94.00 83 VAL A C 1
ATOM 700 O O . VAL A 1 83 ? 4.955 -7.121 4.805 1.00 94.00 83 VAL A O 1
ATOM 703 N N . PRO A 1 84 ? 3.986 -7.840 2.906 1.00 95.12 84 PRO A N 1
ATOM 704 C CA . PRO A 1 84 ? 3.452 -6.517 2.569 1.00 95.12 84 PRO A CA 1
ATOM 705 C C . PRO A 1 84 ? 2.585 -5.887 3.673 1.00 95.12 84 PRO A C 1
ATOM 707 O O . PRO A 1 84 ? 2.726 -4.700 3.975 1.00 95.12 84 PRO A O 1
ATOM 710 N N . LEU A 1 85 ? 1.716 -6.676 4.314 1.00 94.81 85 LEU A N 1
ATOM 711 C CA . LEU A 1 85 ? 0.873 -6.205 5.414 1.00 94.81 85 LEU A CA 1
ATOM 712 C C . LEU A 1 85 ? 1.715 -5.772 6.616 1.00 94.81 85 LEU A C 1
ATOM 714 O O . LEU A 1 85 ? 1.483 -4.694 7.150 1.00 94.81 85 LEU A O 1
ATOM 718 N N . SER A 1 86 ? 2.744 -6.537 6.995 1.00 92.12 86 SER A N 1
ATOM 719 C CA . SER A 1 86 ? 3.653 -6.155 8.086 1.00 92.12 86 SER A CA 1
ATOM 720 C C . SER A 1 86 ? 4.478 -4.896 7.793 1.00 92.12 86 SER A C 1
ATOM 722 O O . SER A 1 86 ? 4.887 -4.213 8.727 1.00 92.12 86 SER A O 1
ATOM 724 N N . MET A 1 87 ? 4.716 -4.557 6.522 1.00 92.31 87 MET A N 1
ATOM 725 C CA . MET A 1 87 ? 5.418 -3.323 6.138 1.00 92.31 87 MET A CA 1
ATOM 726 C C . MET A 1 87 ? 4.507 -2.089 6.130 1.00 92.31 87 MET A C 1
ATOM 728 O O . MET A 1 87 ? 4.987 -0.972 6.317 1.00 92.31 87 MET A O 1
ATOM 732 N N . THR A 1 88 ? 3.202 -2.280 5.922 1.00 91.12 88 THR A N 1
ATOM 733 C CA . THR A 1 88 ? 2.210 -1.198 5.787 1.00 91.12 88 THR A CA 1
ATOM 734 C C . THR A 1 88 ? 2.227 -0.209 6.970 1.00 91.12 88 THR A C 1
ATOM 736 O O . THR A 1 88 ? 2.281 0.994 6.704 1.00 91.12 88 THR A O 1
ATOM 739 N N . PRO A 1 89 ? 2.295 -0.645 8.249 1.00 87.38 89 PRO A N 1
ATOM 740 C CA . PRO A 1 89 ? 2.403 0.260 9.393 1.00 87.38 89 PRO A CA 1
ATOM 741 C C . PRO A 1 89 ? 3.623 1.176 9.319 1.00 87.38 89 PRO A C 1
ATOM 743 O O . PRO A 1 89 ? 3.491 2.363 9.565 1.00 87.38 89 PRO A O 1
ATOM 746 N N . GLY A 1 90 ? 4.794 0.656 8.931 1.00 87.06 90 GLY A N 1
ATOM 747 C CA . GLY A 1 90 ? 6.022 1.454 8.823 1.00 87.06 90 GLY A CA 1
ATOM 748 C C . GLY A 1 90 ? 6.015 2.446 7.655 1.00 87.06 90 GLY A C 1
ATOM 749 O O . GLY A 1 90 ? 6.788 3.403 7.640 1.00 87.06 90 GLY A O 1
ATOM 750 N N . ILE A 1 91 ? 5.153 2.230 6.657 1.00 88.00 91 ILE A N 1
ATOM 751 C CA . ILE A 1 91 ? 4.935 3.194 5.574 1.00 88.00 91 ILE A CA 1
ATOM 752 C C . ILE A 1 91 ? 3.961 4.284 6.028 1.00 88.00 91 ILE A C 1
ATOM 754 O O . ILE A 1 91 ? 4.212 5.450 5.731 1.00 88.00 91 ILE A O 1
ATOM 758 N N . LEU A 1 92 ? 2.901 3.912 6.755 1.00 83.56 92 LEU A N 1
ATOM 759 C CA . LEU A 1 92 ? 1.931 4.854 7.307 1.00 83.56 92 LEU A CA 1
ATOM 760 C C . LEU A 1 92 ? 2.545 5.688 8.437 1.00 83.56 92 LEU A C 1
ATOM 762 O O . LEU A 1 92 ? 2.461 6.896 8.390 1.00 83.56 92 LEU A O 1
ATOM 766 N N . SER A 1 93 ? 3.280 5.132 9.395 1.00 77.19 93 SER A N 1
ATOM 767 C CA . SER A 1 93 ? 3.752 5.853 10.595 1.00 77.19 93 SER A CA 1
ATOM 768 C C . SER A 1 93 ? 4.817 6.948 10.372 1.00 77.19 93 SER A C 1
ATOM 770 O O . SER A 1 93 ? 5.470 7.389 11.316 1.00 77.19 93 SER A O 1
ATOM 772 N N . LYS A 1 94 ? 5.010 7.415 9.134 1.00 78.62 94 LYS A N 1
ATOM 773 C CA . LYS A 1 94 ? 5.966 8.467 8.765 1.00 78.62 94 LYS A CA 1
ATOM 774 C C . LYS A 1 94 ? 5.549 9.875 9.193 1.00 78.62 94 LYS A C 1
ATOM 776 O O . LYS A 1 94 ? 6.409 10.751 9.239 1.00 78.62 94 LYS A O 1
ATOM 781 N N . SER A 1 95 ? 4.271 10.106 9.489 1.00 77.75 95 SER A N 1
ATOM 782 C CA . SER A 1 95 ? 3.783 11.357 10.081 1.00 77.75 95 SER A CA 1
ATOM 783 C C . SER A 1 95 ? 2.739 11.086 11.166 1.00 77.75 95 SER A C 1
ATOM 785 O O . SER A 1 95 ? 2.218 9.975 11.276 1.00 77.75 95 SER A O 1
ATOM 787 N N . VAL A 1 96 ? 2.438 12.110 11.970 1.00 75.00 96 VAL A N 1
ATOM 788 C CA . VAL A 1 96 ? 1.431 12.038 13.043 1.00 75.00 96 VAL A CA 1
ATOM 789 C C . VAL A 1 96 ? 0.050 11.689 12.477 1.00 75.00 96 VAL A C 1
ATOM 791 O O . VAL A 1 96 ? -0.558 10.724 12.929 1.00 75.00 96 VAL A O 1
ATOM 794 N N . GLU A 1 97 ? -0.385 12.388 11.425 1.00 78.81 97 GLU A N 1
ATOM 795 C CA . GLU A 1 97 ? -1.675 12.169 10.746 1.00 78.81 97 GLU A CA 1
ATOM 796 C C . GLU A 1 97 ? -1.851 10.712 10.291 1.00 78.81 97 GLU A C 1
ATOM 798 O O . GLU A 1 97 ? -2.868 10.069 10.548 1.00 78.81 97 GLU A O 1
ATOM 803 N N . HIS A 1 98 ? -0.823 10.138 9.671 1.00 81.19 98 HIS A N 1
ATOM 804 C CA . HIS A 1 98 ? -0.895 8.760 9.206 1.00 81.19 98 HIS A CA 1
ATOM 805 C C . HIS A 1 98 ? -0.795 7.72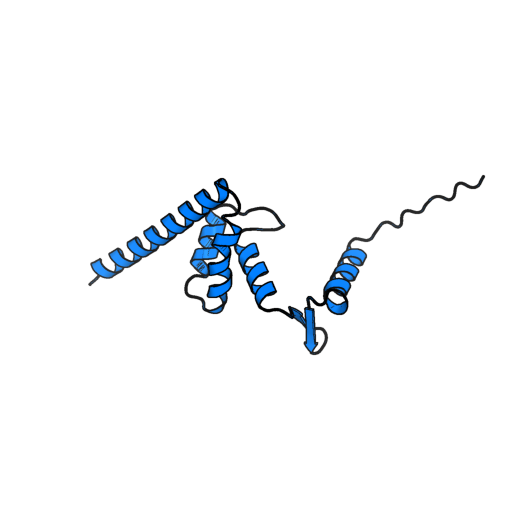9 10.351 1.00 81.19 98 HIS A C 1
ATOM 807 O O . HIS A 1 98 ? -1.253 6.593 10.204 1.00 81.19 98 HIS A O 1
ATOM 813 N N . SER A 1 99 ? -0.199 8.089 11.494 1.00 82.44 99 SER A N 1
ATOM 814 C CA . SER A 1 99 ? -0.204 7.241 12.693 1.00 82.44 99 SER A CA 1
ATOM 815 C C . SER A 1 99 ? -1.607 7.154 13.301 1.00 82.44 99 SER A C 1
ATOM 817 O O . SER A 1 99 ? -2.030 6.078 13.735 1.00 82.44 99 SER A O 1
ATOM 819 N N . GLU A 1 100 ? -2.347 8.263 13.306 1.00 87.38 100 GLU A N 1
ATOM 820 C CA . GLU A 1 100 ? -3.756 8.297 13.713 1.00 87.38 100 GLU A CA 1
ATOM 821 C C . GLU A 1 100 ? -4.621 7.478 12.750 1.00 87.38 100 GLU A C 1
ATOM 823 O O . GLU A 1 100 ? -5.386 6.621 13.195 1.00 87.38 100 GLU A O 1
ATOM 828 N N . LEU A 1 101 ? -4.413 7.643 11.439 1.00 87.88 101 LEU A N 1
ATOM 829 C CA . LEU A 1 101 ? -5.060 6.836 10.402 1.00 87.88 101 LEU A CA 1
ATOM 830 C C . LEU A 1 101 ? -4.826 5.334 10.617 1.00 87.88 101 LEU A C 1
ATOM 832 O O . LEU A 1 101 ? -5.771 4.545 10.625 1.00 87.88 101 LEU A O 1
ATOM 836 N N . PHE A 1 102 ? -3.573 4.923 10.824 1.00 88.75 102 PHE A N 1
ATOM 837 C CA . PHE A 1 102 ? -3.248 3.522 11.081 1.00 88.75 102 PHE A CA 1
ATOM 838 C C . PHE A 1 102 ? -3.939 3.003 12.348 1.00 88.75 102 PHE A C 1
ATOM 840 O O . PHE A 1 102 ? -4.504 1.909 12.343 1.00 88.75 102 PHE A O 1
ATOM 847 N N . THR A 1 103 ? -3.947 3.804 13.415 1.00 90.38 103 THR A N 1
ATOM 848 C CA . THR A 1 103 ? -4.622 3.458 14.672 1.00 90.38 103 THR A CA 1
ATOM 849 C C . THR A 1 103 ? -6.127 3.289 14.467 1.00 90.38 103 THR A C 1
ATOM 851 O O . THR A 1 103 ? -6.702 2.322 14.972 1.00 90.38 103 THR A O 1
ATOM 854 N N . SER A 1 104 ? -6.762 4.172 13.688 1.00 92.00 104 SER A N 1
ATOM 855 C CA . SER A 1 104 ? -8.181 4.067 13.327 1.00 92.00 104 SER A CA 1
ATOM 856 C C . SER A 1 104 ? -8.473 2.760 12.585 1.00 92.00 104 SER A C 1
ATOM 858 O O . SER A 1 104 ? -9.349 1.992 12.990 1.00 92.00 104 SER A O 1
ATOM 860 N N . ILE A 1 105 ? -7.664 2.439 11.570 1.00 92.94 105 ILE A N 1
ATOM 861 C CA . ILE A 1 105 ? -7.798 1.212 10.775 1.00 92.94 105 ILE A CA 1
ATOM 862 C C . ILE A 1 105 ? -7.654 -0.038 11.649 1.00 92.94 105 ILE A C 1
ATOM 864 O O . ILE A 1 105 ? -8.493 -0.935 11.575 1.00 92.94 105 ILE A O 1
ATOM 868 N N . VAL A 1 106 ? -6.618 -0.111 12.491 1.00 91.44 106 VAL A N 1
ATOM 869 C CA . VAL A 1 106 ? -6.402 -1.260 13.387 1.00 91.44 106 VAL A CA 1
ATOM 870 C C . VAL A 1 106 ? -7.546 -1.393 14.386 1.00 91.44 106 VAL A C 1
ATOM 872 O O . VAL A 1 106 ? -8.064 -2.489 14.587 1.00 91.44 106 VAL A O 1
ATOM 875 N N . THR A 1 107 ? -7.990 -0.281 14.973 1.00 93.44 107 THR A N 1
ATOM 876 C CA . THR A 1 107 ? -9.122 -0.272 15.909 1.00 93.44 107 THR A CA 1
ATOM 877 C C . THR A 1 107 ? -10.387 -0.805 15.246 1.00 93.44 107 THR A C 1
ATOM 879 O O . THR A 1 107 ? -11.132 -1.568 15.860 1.00 93.44 107 THR A O 1
ATOM 882 N N . ARG A 1 108 ? -10.630 -0.429 13.988 1.00 94.75 108 ARG A N 1
ATOM 883 C CA . ARG A 1 108 ? -11.755 -0.937 13.205 1.00 94.75 108 ARG A CA 1
ATOM 884 C C . ARG A 1 108 ? -11.635 -2.442 12.949 1.00 94.75 108 ARG A C 1
ATOM 886 O O . ARG A 1 108 ? -12.571 -3.164 13.268 1.00 94.75 108 ARG A O 1
ATOM 893 N N . LEU A 1 109 ? -10.479 -2.918 12.480 1.00 92.38 109 LEU A N 1
ATOM 894 C CA . LEU A 1 109 ? -10.234 -4.348 12.233 1.00 92.38 109 LEU A CA 1
ATOM 895 C C . LEU A 1 109 ? -10.492 -5.208 13.480 1.00 92.38 109 LEU A C 1
ATOM 897 O O . LEU A 1 109 ? -11.166 -6.231 13.393 1.00 92.38 109 LEU A O 1
ATOM 901 N N . LEU A 1 110 ? -10.015 -4.765 14.647 1.00 92.12 110 LEU A N 1
ATOM 902 C CA . LEU A 1 110 ? -10.225 -5.477 15.913 1.00 92.12 110 LEU A CA 1
ATOM 903 C C . LEU A 1 110 ? -11.705 -5.528 16.321 1.00 92.12 110 LEU A C 1
ATOM 905 O O . LEU A 1 110 ? -12.165 -6.538 16.852 1.00 92.12 110 LEU A O 1
ATOM 909 N N . LYS A 1 111 ? -12.470 -4.457 16.071 1.00 92.56 111 LYS A N 1
ATOM 910 C CA . LYS A 1 111 ? -13.918 -4.433 16.341 1.00 92.56 111 LYS A CA 1
ATOM 911 C C . LYS A 1 111 ? -14.685 -5.395 15.432 1.00 92.56 111 LYS A C 1
ATOM 913 O O . LYS A 1 111 ? -15.606 -6.068 15.900 1.00 92.56 111 LYS A O 1
ATOM 918 N N . ASP A 1 112 ? -14.303 -5.481 14.163 1.00 89.62 112 ASP A N 1
ATOM 919 C CA . ASP A 1 112 ? -14.961 -6.365 13.195 1.00 89.62 112 ASP A CA 1
ATOM 920 C C . ASP A 1 112 ? -14.693 -7.850 13.506 1.00 89.62 112 ASP A C 1
ATOM 922 O O . ASP A 1 112 ? -15.604 -8.682 13.441 1.00 89.62 112 ASP A O 1
ATOM 926 N N . GLU A 1 113 ? -13.476 -8.186 13.945 1.00 83.44 113 GLU A N 1
ATOM 927 C CA . GLU A 1 113 ? -13.118 -9.539 14.396 1.00 83.44 113 GLU A CA 1
ATOM 928 C C . GLU A 1 113 ? -13.907 -9.960 15.652 1.00 83.44 113 GLU A C 1
ATOM 930 O O . GLU A 1 113 ? -14.445 -11.072 15.728 1.00 83.44 113 GLU A O 1
ATOM 935 N N . GLN A 1 114 ? -14.057 -9.051 16.622 1.00 78.00 114 GLN A N 1
ATOM 936 C CA . GLN A 1 114 ? -14.872 -9.301 17.815 1.00 78.00 114 GLN A CA 1
ATOM 937 C C . GLN A 1 114 ? -16.352 -9.488 17.461 1.00 78.00 114 GLN A C 1
ATOM 939 O O . GLN A 1 114 ? -16.992 -10.429 17.922 1.00 78.00 114 GLN A O 1
ATOM 944 N N . THR A 1 115 ? -16.901 -8.651 16.581 1.00 72.81 115 THR A N 1
ATOM 945 C CA . THR A 1 115 ? -18.307 -8.764 16.155 1.00 72.81 115 THR A CA 1
ATOM 946 C C . THR A 1 115 ? -18.594 -10.113 15.484 1.00 72.81 115 THR A C 1
ATOM 948 O O . THR A 1 115 ? -19.621 -10.738 15.755 1.00 72.81 115 THR A O 1
ATOM 951 N N . THR A 1 116 ? -17.657 -10.609 14.671 1.00 68.12 116 THR A N 1
ATOM 952 C CA . THR A 1 116 ? -17.783 -11.900 13.973 1.00 68.12 116 THR A CA 1
ATOM 953 C C . THR A 1 116 ? -17.755 -13.089 14.944 1.00 68.12 116 THR A C 1
ATOM 955 O O . THR A 1 116 ? -18.527 -14.038 14.796 1.00 68.12 116 THR A O 1
ATOM 958 N N . SER A 1 117 ? -16.917 -13.029 15.983 1.00 64.62 117 SER A N 1
ATOM 959 C CA . SER A 1 117 ? -16.784 -14.098 16.987 1.00 64.62 117 SER A CA 1
ATOM 960 C C . SER A 1 117 ? -17.967 -14.170 17.969 1.00 64.62 117 SER A C 1
ATOM 962 O O . SER A 1 117 ? -18.382 -15.269 18.354 1.00 64.62 117 SER A O 1
ATOM 964 N N . TYR A 1 118 ? -18.592 -13.036 18.310 1.00 59.41 118 TYR A N 1
ATOM 965 C CA . TYR A 1 118 ? -19.825 -13.015 19.113 1.00 59.41 118 TYR A CA 1
ATOM 966 C C . TYR A 1 118 ? -21.037 -13.607 18.374 1.00 59.41 118 TYR A C 1
ATOM 968 O O . TYR A 1 118 ? -21.854 -14.301 18.988 1.00 59.41 118 TYR A O 1
ATOM 976 N N . GLN A 1 119 ? -21.152 -13.382 17.061 1.00 58.22 119 GLN A N 1
ATOM 977 C CA . GLN A 1 119 ? -22.253 -13.933 16.261 1.00 58.22 119 GLN A CA 1
ATOM 978 C C . GLN A 1 119 ? -22.170 -15.457 16.114 1.00 58.22 119 GLN A C 1
ATOM 980 O O . GLN A 1 119 ? -23.195 -16.122 16.202 1.00 58.22 119 GLN A O 1
ATOM 985 N N . GLN A 1 120 ? -20.967 -16.023 15.978 1.00 57.03 120 GLN A N 1
ATOM 986 C CA . GLN A 1 120 ? -20.774 -17.479 15.888 1.00 57.03 120 GLN A CA 1
ATOM 987 C C . GLN A 1 120 ? -21.060 -18.209 17.210 1.00 57.03 120 GLN A C 1
ATOM 989 O O . GLN A 1 120 ? -21.557 -19.334 17.197 1.00 57.03 120 GLN A O 1
ATOM 994 N N . SER A 1 121 ? -20.794 -17.559 18.346 1.00 59.22 121 SER A N 1
ATOM 995 C CA . SER A 1 121 ? -20.989 -18.135 19.687 1.00 59.22 121 SER A CA 1
ATOM 996 C C . SER A 1 121 ? -22.449 -18.111 20.158 1.00 59.22 121 SER A C 1
ATOM 998 O O . SER A 1 121 ? -22.792 -18.814 21.099 1.00 59.22 121 SER A O 1
ATOM 1000 N N . SER A 1 122 ? -23.302 -17.299 19.523 1.00 57.69 122 SER A N 1
ATOM 1001 C CA . SER A 1 122 ? -24.720 -17.125 19.888 1.00 57.69 122 SER A CA 1
ATOM 1002 C C . SER A 1 122 ? -25.678 -18.001 19.059 1.00 57.69 122 SER A C 1
ATOM 1004 O O . SER A 1 122 ? -26.888 -17.956 19.264 1.00 57.69 122 SER A O 1
ATOM 1006 N N . THR A 1 123 ? -25.148 -18.769 18.101 1.00 54.66 123 THR A N 1
ATOM 1007 C CA . THR A 1 123 ? -25.881 -19.715 17.231 1.00 54.66 123 THR A CA 1
ATOM 1008 C C . THR A 1 123 ? -25.648 -21.193 17.580 1.00 54.66 123 THR A C 1
ATOM 1010 O O . THR A 1 123 ? -26.138 -22.062 16.858 1.00 54.66 123 THR A O 1
ATOM 1013 N N . LEU A 1 124 ? -24.912 -21.477 18.659 1.00 45.97 124 LEU A N 1
ATOM 1014 C CA . LEU A 1 124 ? -24.713 -22.809 19.251 1.00 45.97 124 LEU A CA 1
ATOM 1015 C C . LEU A 1 124 ? -25.461 -22.898 20.583 1.00 45.97 124 LEU A C 1
ATOM 1017 O O . LEU A 1 124 ? -26.005 -23.989 20.862 1.00 45.97 124 LEU A O 1
#

Radius of gyration: 22.4 Å; chains: 1; bounding box: 48×58×60 Å

Sequence (124 aa):
YQKESLKNPQLNIDDLISKLVDIFKYQAGLLNEFGHNSFRFIHRTFQEYLAAKNIIYSFGLERSENIIYHNIHDKIGTPNWRVPLSMTPGILSKSVEHSELFTSIVTRLLKDEQTTSYQQSSTL

Foldseek 3Di:
DDPPPPPPPPPPVVVVVVVVVCCCDPPVQQWDDDPDPDIDGPDPVVVLCVLLVVLQDDPNHGDDLVSSLVSLVVCPPPPSNPSSSVCNQVVQVPDPVSNVSVVVSVVVVVVVVVVVVVVVVVVD

Secondary structure (DSSP, 8-state):
------------HHHHHHHHHHIIIIISSSEEE-STT-EEES-HHHHHHHHHHHHHEETTEEPPHHHHHHHHHTTTT-GGGHHHHHHHHHHHTTSHHHHHHHHHHHHHHHHHHHHHHHHHHT--

pLDDT: mean 81.3, std 14.03, range [38.5, 95.69]